Protein AF-E2B984-F1 (afdb_monomer)

Structure (mmCIF, N/CA/C/O backbone):
data_AF-E2B984-F1
#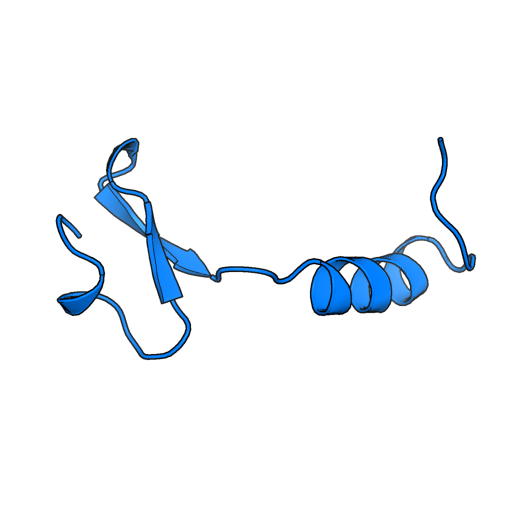
_entry.id   AF-E2B984-F1
#
loop_
_atom_site.group_PDB
_atom_site.id
_atom_site.type_symbol
_atom_site.label_atom_id
_atom_site.label_alt_id
_atom_site.label_comp_id
_atom_site.label_asym_id
_atom_site.label_entity_id
_atom_site.label_seq_id
_atom_site.pdbx_PDB_ins_code
_atom_site.Cartn_x
_atom_site.Cartn_y
_atom_site.Cartn_z
_atom_site.occupancy
_atom_site.B_iso_or_equiv
_atom_site.auth_seq_id
_atom_site.auth_comp_id
_atom_site.auth_asym_id
_atom_site.auth_atom_id
_atom_site.pdbx_PDB_model_num
ATOM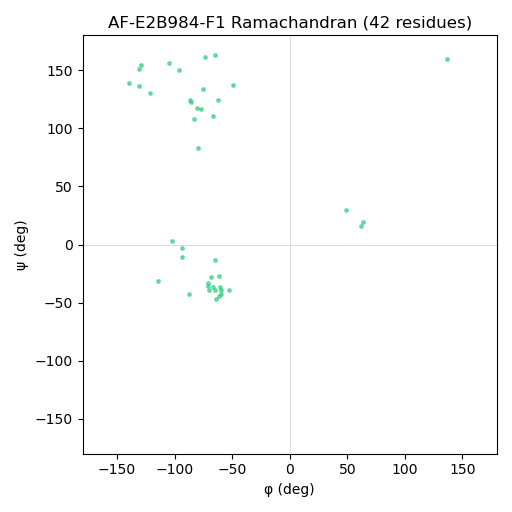 1 N N . CYS A 1 1 ? 10.272 -2.520 -5.203 1.00 90.81 1 CYS A N 1
ATOM 2 C CA . CYS A 1 1 ? 9.208 -3.054 -6.073 1.00 90.81 1 CYS A CA 1
ATOM 3 C C . CYS A 1 1 ? 9.099 -2.174 -7.315 1.00 90.81 1 CYS A C 1
ATOM 5 O O . CYS A 1 1 ? 9.357 -0.980 -7.233 1.00 90.81 1 CYS A O 1
ATOM 7 N N . ILE A 1 2 ? 8.736 -2.777 -8.441 1.00 93.56 2 ILE A N 1
ATOM 8 C CA . ILE A 1 2 ? 8.469 -2.183 -9.759 1.00 93.56 2 ILE A CA 1
ATOM 9 C C . ILE A 1 2 ? 6.977 -2.369 -10.099 1.00 93.56 2 ILE A C 1
ATOM 11 O O . ILE A 1 2 ? 6.357 -1.521 -10.738 1.00 93.56 2 ILE A O 1
ATOM 15 N N . SER A 1 3 ? 6.386 -3.464 -9.613 1.00 93.06 3 SER A N 1
ATOM 16 C CA . SER A 1 3 ? 4.984 -3.848 -9.779 1.00 93.06 3 SER A CA 1
ATOM 17 C C . SER A 1 3 ? 4.352 -4.184 -8.425 1.00 93.06 3 SER A C 1
ATOM 19 O O . SER A 1 3 ? 5.047 -4.611 -7.501 1.00 93.06 3 SER A O 1
ATOM 21 N N . ASP A 1 4 ? 3.027 -4.041 -8.330 1.00 92.50 4 ASP A N 1
ATOM 22 C CA . ASP A 1 4 ? 2.229 -4.445 -7.163 1.00 92.50 4 ASP A CA 1
ATOM 23 C C . ASP A 1 4 ? 2.326 -5.956 -6.891 1.00 92.50 4 ASP A C 1
ATOM 25 O O . ASP A 1 4 ? 2.253 -6.375 -5.743 1.00 92.50 4 ASP A O 1
ATOM 2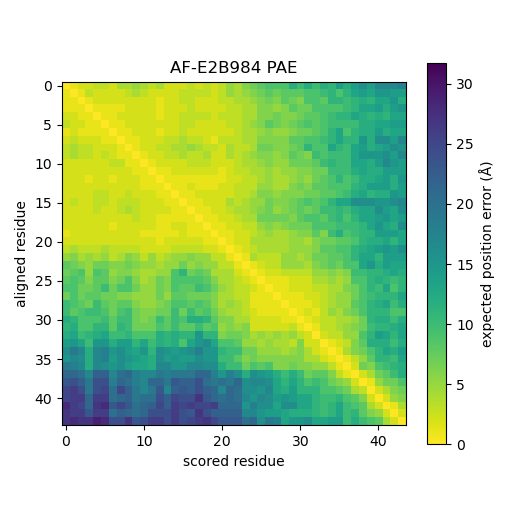9 N N . SER A 1 5 ? 2.587 -6.773 -7.918 1.00 94.50 5 SER A N 1
ATOM 30 C CA . SER A 1 5 ? 2.772 -8.227 -7.779 1.00 94.50 5 SER A CA 1
ATOM 31 C C . SER A 1 5 ? 3.998 -8.633 -6.952 1.00 94.50 5 SER A C 1
ATOM 33 O O . SER A 1 5 ? 4.129 -9.795 -6.583 1.00 94.50 5 SER A O 1
ATOM 35 N N . GLN A 1 6 ? 4.908 -7.694 -6.677 1.00 94.88 6 GLN A N 1
ATOM 36 C CA . GLN A 1 6 ? 6.090 -7.914 -5.838 1.00 94.88 6 GLN A CA 1
ATOM 37 C C . GLN A 1 6 ? 5.854 -7.543 -4.368 1.00 94.88 6 GLN A C 1
ATOM 39 O O . GLN A 1 6 ? 6.770 -7.673 -3.558 1.00 94.88 6 GLN A O 1
ATOM 44 N N . CYS A 1 7 ? 4.671 -7.031 -4.031 1.00 94.81 7 CYS A N 1
ATOM 45 C CA . CYS A 1 7 ? 4.291 -6.686 -2.670 1.00 94.81 7 CYS A CA 1
ATOM 46 C C . CYS A 1 7 ? 3.314 -7.728 -2.112 1.00 94.81 7 CYS A C 1
ATOM 48 O O . CYS A 1 7 ? 2.622 -8.422 -2.855 1.00 94.81 7 CYS A O 1
ATOM 50 N N . CYS A 1 8 ? 3.266 -7.841 -0.785 1.00 92.81 8 CYS A N 1
ATOM 51 C CA . CYS A 1 8 ? 2.296 -8.698 -0.110 1.00 92.81 8 CYS A CA 1
ATOM 52 C C . CYS A 1 8 ? 0.859 -8.197 -0.333 1.00 92.81 8 CYS A C 1
ATOM 54 O O . CYS A 1 8 ? 0.628 -7.042 -0.694 1.00 92.81 8 CYS A O 1
ATOM 56 N N . THR A 1 9 ? -0.117 -9.064 -0.065 1.00 88.25 9 THR A N 1
ATOM 57 C CA . THR A 1 9 ? -1.549 -8.742 -0.123 1.00 88.25 9 THR A CA 1
ATOM 58 C C . THR A 1 9 ? -1.873 -7.453 0.647 1.00 88.25 9 THR A C 1
ATOM 60 O O . THR A 1 9 ? -1.376 -7.256 1.754 1.00 88.25 9 THR A O 1
ATOM 63 N N . ASN A 1 10 ? -2.719 -6.590 0.066 1.00 83.62 10 ASN A N 1
ATOM 64 C CA . ASN A 1 10 ? -3.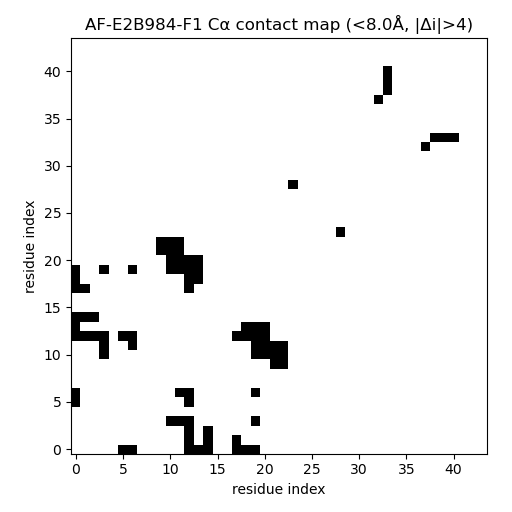118 -5.271 0.594 1.00 83.62 10 ASN A CA 1
ATOM 65 C C . ASN A 1 10 ? -1.986 -4.231 0.720 1.00 83.62 10 ASN A C 1
ATOM 67 O O . ASN A 1 10 ? -2.122 -3.226 1.418 1.00 83.62 10 ASN A O 1
ATOM 71 N N . ILE A 1 11 ? -0.872 -4.433 0.013 1.00 91.94 11 ILE A N 1
ATOM 72 C CA . ILE A 1 11 ? 0.241 -3.485 -0.052 1.00 91.94 11 ILE A CA 1
ATOM 73 C C . ILE A 1 11 ? 0.472 -3.093 -1.514 1.00 91.94 11 ILE A C 1
ATOM 75 O O . ILE A 1 11 ? 0.575 -3.947 -2.392 1.00 91.94 11 ILE A O 1
ATOM 79 N N . LYS A 1 12 ? 0.567 -1.789 -1.785 1.00 93.06 12 LYS A N 1
ATOM 80 C CA . LYS A 1 12 ? 0.825 -1.247 -3.125 1.00 93.06 12 LYS A CA 1
ATOM 81 C C . LYS A 1 12 ? 2.296 -0.951 -3.325 1.00 93.06 12 LYS A C 1
ATOM 83 O O . LYS A 1 12 ? 3.005 -0.561 -2.397 1.00 93.06 12 LYS A O 1
ATOM 88 N N . CYS A 1 13 ? 2.756 -1.056 -4.563 1.00 95.44 13 CYS A N 1
ATOM 89 C CA . CYS A 1 13 ? 4.088 -0.608 -4.899 1.00 95.44 13 CYS A CA 1
ATOM 90 C C . CYS A 1 13 ? 4.130 0.913 -5.093 1.00 95.44 13 CYS A C 1
ATOM 92 O O . CYS A 1 13 ? 3.550 1.453 -6.037 1.00 95.44 13 CYS A O 1
ATOM 94 N N . HIS A 1 14 ? 4.897 1.612 -4.257 1.00 95.06 14 HIS A N 1
ATOM 95 C CA . HIS A 1 14 ? 5.226 3.016 -4.475 1.00 95.06 14 HIS A CA 1
ATOM 96 C C . HIS A 1 14 ? 6.362 3.122 -5.501 1.00 95.06 14 HIS A C 1
ATOM 98 O O . HIS A 1 14 ? 7.537 3.238 -5.143 1.00 95.06 14 HIS A O 1
ATOM 104 N N . ARG A 1 15 ? 6.006 3.071 -6.791 1.00 92.12 15 ARG A N 1
ATOM 105 C CA . ARG A 1 15 ? 6.951 2.958 -7.922 1.00 92.12 15 ARG A CA 1
ATOM 106 C C . ARG A 1 15 ? 8.053 4.023 -7.909 1.00 92.12 15 ARG A C 1
ATOM 108 O O . ARG A 1 15 ? 9.207 3.692 -8.124 1.00 92.12 15 ARG A O 1
ATOM 115 N N . TYR A 1 16 ? 7.738 5.268 -7.552 1.00 92.56 16 TYR A N 1
ATOM 116 C CA . TYR A 1 16 ? 8.739 6.347 -7.480 1.00 92.56 16 TYR A CA 1
ATOM 117 C C . TYR A 1 16 ? 9.760 6.181 -6.349 1.00 92.56 16 TYR A C 1
ATOM 119 O O . TYR A 1 16 ? 10.885 6.649 -6.454 1.00 92.56 16 TYR A O 1
ATOM 127 N N . ALA A 1 17 ? 9.371 5.511 -5.263 1.00 93.31 17 ALA A N 1
ATOM 128 C CA . ALA A 1 17 ? 10.245 5.265 -4.112 1.00 93.31 17 ALA A CA 1
ATOM 129 C C . ALA A 1 17 ? 10.781 3.828 -4.109 1.00 93.31 17 ALA A C 1
ATOM 131 O O . ALA A 1 17 ? 11.444 3.422 -3.158 1.00 93.31 17 ALA A O 1
ATOM 132 N N . ASN A 1 18 ? 10.449 3.049 -5.145 1.00 94.75 18 ASN A N 1
ATOM 133 C CA . ASN A 1 18 ? 10.807 1.648 -5.316 1.00 94.75 18 ASN A CA 1
ATOM 134 C C . ASN A 1 18 ? 10.534 0.763 -4.083 1.00 94.75 18 ASN A C 1
ATOM 136 O O . ASN A 1 18 ? 11.192 -0.264 -3.902 1.00 94.75 18 ASN A O 1
ATOM 140 N N . ARG A 1 19 ? 9.532 1.091 -3.254 1.00 94.88 19 ARG A N 1
ATOM 141 C CA . ARG A 1 19 ? 9.207 0.369 -2.007 1.00 94.88 19 ARG A CA 1
ATOM 142 C C .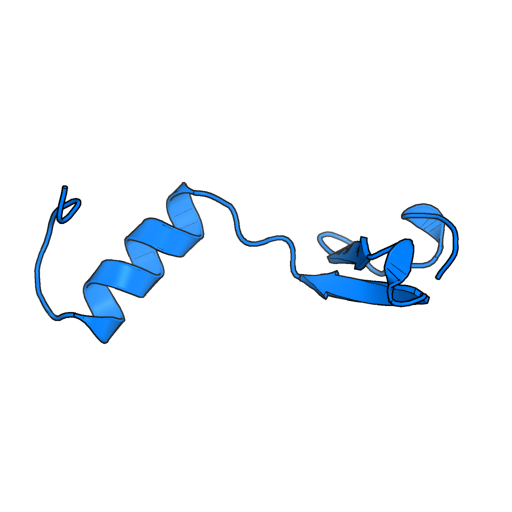 ARG A 1 19 ? 7.724 0.028 -1.903 1.00 94.88 19 ARG A C 1
ATOM 144 O O . ARG A 1 19 ? 6.883 0.748 -2.431 1.00 94.88 19 ARG A O 1
ATOM 151 N N . CYS A 1 20 ? 7.411 -1.059 -1.209 1.00 95.06 20 CYS A N 1
ATOM 152 C CA . CYS A 1 20 ? 6.034 -1.431 -0.904 1.00 95.06 20 CYS A CA 1
ATOM 153 C C . CYS A 1 20 ? 5.489 -0.522 0.210 1.00 95.06 20 CYS A C 1
ATOM 155 O O . CYS A 1 20 ? 6.177 -0.269 1.198 1.00 95.06 20 CYS A O 1
ATOM 157 N N . GLN A 1 21 ? 4.277 -0.005 0.036 1.00 92.31 21 GLN A N 1
ATOM 158 C CA . GLN A 1 21 ? 3.608 0.903 0.960 1.00 92.31 21 GLN A CA 1
ATOM 159 C C . GLN A 1 21 ? 2.191 0.402 1.237 1.00 92.31 21 GLN A C 1
ATOM 1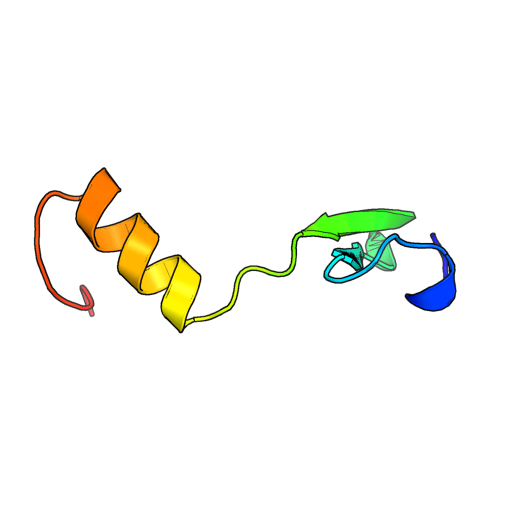61 O O . GLN A 1 21 ? 1.474 -0.005 0.322 1.00 92.31 21 GLN A O 1
ATOM 166 N N . VAL A 1 22 ? 1.790 0.440 2.508 1.00 90.38 22 VAL A N 1
ATOM 167 C CA . VAL A 1 22 ? 0.417 0.122 2.915 1.00 90.38 22 VAL A CA 1
ATOM 168 C C . VAL A 1 22 ? -0.521 1.131 2.262 1.00 90.38 22 VAL A C 1
ATOM 170 O O . VAL A 1 22 ? -0.336 2.342 2.406 1.00 90.38 22 VAL A O 1
ATOM 173 N N . GLN A 1 23 ? -1.501 0.633 1.516 1.00 83.81 23 GLN A N 1
ATOM 174 C CA . GLN A 1 23 ? -2.544 1.478 0.958 1.00 83.81 23 GLN A CA 1
ATOM 175 C C . GLN A 1 23 ? -3.604 1.676 2.041 1.00 83.81 23 GLN A C 1
ATOM 177 O O . GLN A 1 23 ? -4.324 0.741 2.361 1.00 83.81 23 GLN A O 1
ATOM 182 N N . ILE A 1 24 ? -3.671 2.878 2.612 1.00 82.69 24 ILE A N 1
ATOM 183 C CA . ILE A 1 24 ? -4.713 3.246 3.576 1.00 82.69 24 ILE A CA 1
A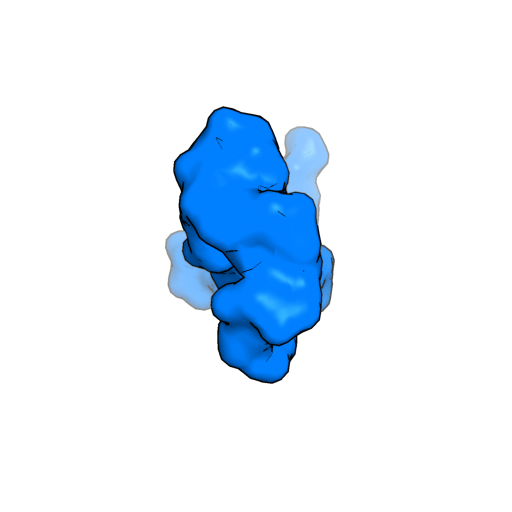TOM 184 C C . ILE A 1 24 ? -5.925 3.725 2.774 1.00 82.69 24 ILE A C 1
ATOM 186 O O . ILE A 1 24 ? -5.797 4.637 1.952 1.00 82.69 24 ILE A O 1
ATOM 190 N N . THR A 1 25 ? -7.080 3.096 2.972 1.00 83.38 25 THR A N 1
ATOM 191 C CA . THR A 1 25 ? -8.349 3.520 2.357 1.00 83.38 25 THR A CA 1
ATOM 192 C C . THR A 1 25 ? -8.898 4.785 3.025 1.00 83.38 25 THR A C 1
ATOM 194 O O . THR A 1 25 ? -8.510 5.126 4.140 1.00 83.38 25 THR A O 1
ATOM 197 N N . GLU A 1 26 ? -9.811 5.509 2.367 1.00 80.69 26 GLU A N 1
ATOM 198 C CA . GLU A 1 26 ? -10.439 6.695 2.977 1.00 80.69 26 GLU A CA 1
ATOM 199 C C . GLU A 1 26 ? -11.206 6.328 4.259 1.00 80.69 26 GLU A C 1
ATOM 201 O O . GLU A 1 26 ? -11.159 7.060 5.244 1.00 80.69 26 GLU A O 1
ATOM 206 N N . GLU A 1 27 ? -11.845 5.161 4.284 1.00 79.19 27 GLU A N 1
ATOM 207 C CA . GLU A 1 27 ? -12.569 4.635 5.443 1.00 79.19 27 GLU A CA 1
ATOM 208 C C . GLU A 1 27 ? -11.622 4.357 6.618 1.00 79.19 27 GLU A C 1
ATOM 210 O O . GLU A 1 27 ? -11.875 4.799 7.741 1.00 79.19 27 GLU A O 1
ATOM 215 N N . GLU A 1 28 ? -10.489 3.693 6.361 1.00 80.62 28 GLU A N 1
ATOM 216 C CA . GLU A 1 28 ? -9.453 3.451 7.370 1.00 80.62 28 GLU A CA 1
ATOM 217 C C . GLU A 1 28 ? -8.809 4.752 7.845 1.00 80.62 28 GLU A C 1
ATOM 219 O O . GLU A 1 28 ? -8.564 4.914 9.042 1.00 80.62 28 GLU A O 1
ATOM 224 N N . LEU A 1 29 ? -8.576 5.700 6.933 1.00 79.88 29 LEU A N 1
ATOM 225 C CA . LEU A 1 29 ? -8.053 7.019 7.265 1.00 79.88 29 LEU A CA 1
ATOM 226 C C . LEU A 1 29 ? -9.014 7.758 8.202 1.00 79.88 29 LEU A C 1
ATOM 228 O O . LEU A 1 29 ? -8.571 8.328 9.194 1.00 79.88 29 LEU A O 1
ATOM 232 N N . MET A 1 30 ? -10.322 7.717 7.938 1.00 77.19 30 MET A N 1
ATOM 233 C CA . MET A 1 30 ? -11.343 8.365 8.769 1.00 77.19 30 MET A CA 1
ATOM 234 C C . MET A 1 30 ? -11.516 7.666 10.128 1.00 77.19 30 MET A C 1
ATOM 236 O O . MET A 1 30 ? -11.600 8.348 11.149 1.00 77.19 30 MET A O 1
ATOM 240 N N . ALA A 1 31 ? -11.466 6.331 10.174 1.00 79.19 31 ALA A N 1
ATOM 241 C CA . ALA A 1 31 ? -11.507 5.568 11.425 1.00 79.19 31 ALA A CA 1
ATOM 242 C C . ALA A 1 31 ? -10.256 5.795 12.296 1.00 79.19 31 ALA A C 1
ATOM 244 O O . ALA A 1 31 ? -10.331 5.861 13.526 1.00 79.19 31 ALA A O 1
ATOM 245 N N . GLN A 1 32 ? -9.080 5.934 11.676 1.00 71.25 32 GLN A N 1
ATOM 246 C CA . GLN A 1 32 ? -7.853 6.314 12.379 1.00 71.25 32 GLN A CA 1
ATOM 247 C C . GLN A 1 32 ? -7.883 7.783 12.817 1.00 71.25 32 GLN A C 1
ATOM 249 O O . GLN A 1 32 ? -7.411 8.105 13.908 1.00 71.25 32 GLN A O 1
ATOM 254 N N . ARG A 1 33 ? -8.487 8.667 12.015 1.00 66.75 33 ARG A N 1
ATOM 255 C CA . ARG A 1 33 ? -8.639 10.093 12.323 1.00 66.75 33 ARG A CA 1
ATOM 256 C C . ARG A 1 33 ? -9.435 10.317 13.609 1.00 66.75 33 ARG A C 1
ATOM 258 O O . ARG A 1 33 ? -9.000 11.113 14.436 1.00 66.75 33 ARG A O 1
ATOM 265 N N . GLU A 1 34 ? -10.521 9.575 13.835 1.00 65.88 34 GLU A N 1
ATOM 266 C CA . GLU A 1 34 ? -11.283 9.637 15.096 1.00 65.88 34 GLU A CA 1
ATOM 267 C C . GLU A 1 34 ? -10.426 9.277 16.319 1.00 65.88 34 GLU A C 1
ATOM 269 O O . GLU A 1 34 ? -10.529 9.925 17.362 1.00 65.88 34 GLU A O 1
ATOM 274 N N . LYS A 1 35 ? -9.543 8.276 16.186 1.00 67.00 35 LYS A N 1
ATOM 275 C CA . LYS A 1 35 ? -8.646 7.836 17.267 1.00 67.00 35 LYS A CA 1
ATOM 276 C C . LYS A 1 35 ? -7.541 8.847 17.578 1.00 67.00 35 LYS A C 1
ATOM 278 O O . LYS A 1 35 ? -7.131 8.937 18.729 1.00 67.00 35 LYS A O 1
ATOM 283 N N . ILE A 1 36 ? -7.054 9.581 16.574 1.00 66.94 36 ILE A N 1
ATOM 284 C CA . ILE A 1 36 ? -5.939 10.534 16.721 1.00 66.94 36 ILE A CA 1
ATOM 285 C C . ILE A 1 36 ? -6.431 11.921 17.156 1.00 66.94 36 ILE A C 1
ATOM 287 O O . ILE A 1 36 ? -5.817 12.542 18.017 1.00 66.94 36 ILE A O 1
ATOM 291 N N . LEU A 1 37 ? -7.529 12.418 16.577 1.00 66.56 37 LEU A N 1
ATOM 292 C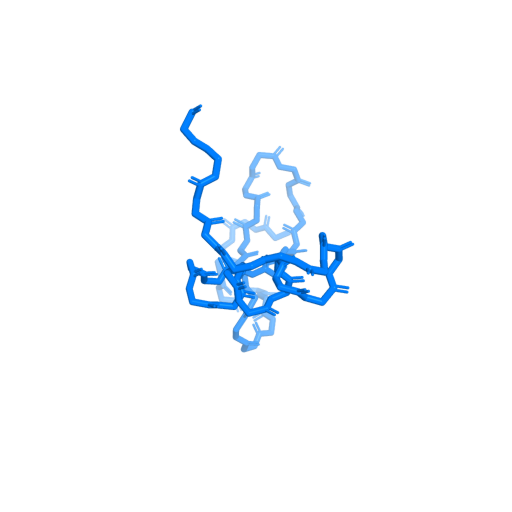 CA . LEU A 1 37 ? -8.033 13.773 16.842 1.00 66.56 37 LEU A CA 1
ATOM 293 C C . LEU A 1 37 ? -9.087 13.830 17.959 1.00 66.56 37 LEU A C 1
ATOM 295 O O . LEU A 1 37 ? -9.446 14.923 18.393 1.00 66.56 37 LEU A O 1
ATOM 299 N N . GLY A 1 38 ? -9.613 12.686 18.419 1.00 65.69 38 GLY A N 1
ATOM 300 C CA . GLY A 1 38 ? -10.643 12.630 19.466 1.00 65.69 38 GLY A CA 1
ATOM 301 C C . GLY A 1 38 ? -11.959 13.328 19.087 1.00 65.69 38 GLY A C 1
ATOM 302 O O . GLY A 1 38 ? -12.771 13.643 19.957 1.00 65.69 38 GLY A O 1
ATOM 303 N N . ARG A 1 39 ? -12.163 13.617 17.795 1.00 64.25 39 ARG A N 1
ATOM 304 C CA . ARG A 1 39 ? -13.289 14.383 17.248 1.00 64.25 39 ARG A CA 1
ATOM 305 C C . ARG A 1 39 ? -13.771 13.750 15.944 1.00 64.25 39 ARG A C 1
ATOM 307 O O . ARG A 1 39 ? -12.965 13.322 15.123 1.00 64.25 39 ARG A O 1
ATOM 314 N N . ARG A 1 40 ? -15.095 13.694 15.769 1.00 61.25 40 ARG A N 1
ATOM 315 C CA . ARG A 1 40 ? -15.764 13.192 14.559 1.00 61.25 40 ARG A CA 1
ATOM 316 C C . ARG A 1 40 ? -15.918 14.313 13.527 1.00 61.25 40 ARG A C 1
ATOM 318 O O . ARG A 1 40 ? -16.543 15.319 13.842 1.00 61.25 40 ARG A O 1
ATOM 325 N N . GLY A 1 41 ? -15.408 14.114 12.305 1.00 63.22 41 GLY A N 1
ATOM 326 C CA . GLY A 1 41 ? -15.672 14.987 11.146 1.00 63.22 41 GLY A CA 1
ATOM 327 C C . GLY A 1 41 ? -14.449 15.319 10.276 1.00 63.22 41 GLY A C 1
ATOM 328 O O . GLY A 1 41 ? -13.309 15.200 10.720 1.00 63.22 41 GLY A O 1
ATOM 329 N N . LYS A 1 42 ? -14.688 15.731 9.018 1.00 58.53 42 LYS A N 1
ATOM 330 C CA . LYS A 1 42 ? -13.671 16.358 8.152 1.00 58.53 42 LYS A CA 1
ATOM 331 C C . LYS A 1 42 ? -13.501 17.816 8.592 1.00 58.53 42 LYS A C 1
ATOM 333 O O . LYS A 1 42 ? -14.445 18.589 8.474 1.00 58.53 42 LYS A O 1
ATOM 338 N N . ASP A 1 43 ? -12.313 18.187 9.064 1.00 61.44 43 ASP A N 1
ATOM 339 C CA . ASP A 1 43 ? -11.870 19.585 9.030 1.00 61.44 43 ASP A CA 1
ATOM 340 C C . ASP A 1 43 ? -11.694 19.950 7.555 1.00 61.44 43 ASP A C 1
ATOM 342 O O . ASP A 1 43 ? -10.854 19.351 6.873 1.00 61.44 43 ASP A O 1
ATOM 346 N N . TYR A 1 44 ? -12.579 20.815 7.069 1.00 60.16 44 TYR A N 1
ATOM 347 C CA . TYR A 1 44 ? -12.485 21.446 5.756 1.00 60.16 44 TYR A CA 1
ATOM 348 C C . TYR A 1 44 ? -11.498 22.607 5.807 1.00 60.16 44 TYR A C 1
ATOM 350 O O . TYR A 1 44 ? -11.518 23.339 6.824 1.00 60.16 44 TYR A O 1
#

pLDDT: mean 81.94, std 12.47, range [58.53, 95.44]

Solvent-accessible surface area (backbone atoms only — not comparable to full-atom values): 2764 Å² total; per-residue (Å²): 61,86,44,46,89,73,34,61,91,81,27,38,39,39,55,94,74,43,35,69,37,78,66,76,48,74,68,56,49,52,60,49,41,36,72,75,68,75,48,91,76,84,87,126

Foldseek 3Di:
DCAQVVDDPQWGQPNVVRDTHRDQDPVNVQVVCCVPVVDHDDPD

Secondary structure (DSSP, 8-state):
--SGGGS-TTEEEEGGGTEEEE---HHHHHHHHHHHHSS-S---

Mean predicted aligned error: 7.88 Å

Radius of gyration: 14.02 Å; Cα contacts (8 Å, |Δi|>4): 43; chains: 1; bounding box: 27×30×29 Å

Organism: Harpegnathos saltator (NCBI:txid610380)
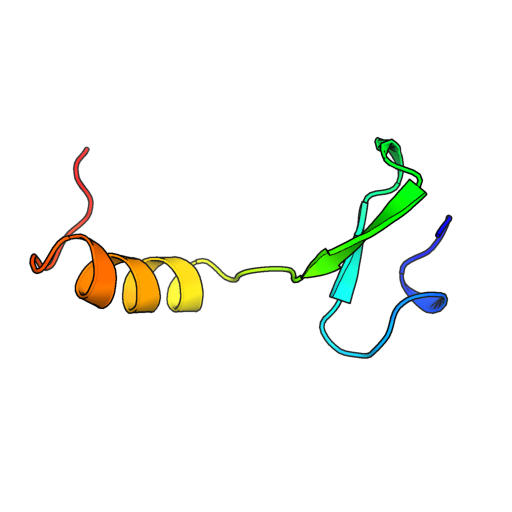
Sequence (44 aa):
CISDSQCCTNIKCHRYANRCQVQITEEELMAQREKILGRRGKDY